Protein AF-A0A453QVV5-F1 (afdb_monomer)

Sequence (54 aa):
MEIPLEDIRRPLMRTRANDSDKVQELMDSIRVISLQVPVGFLSFNINFSKIIFF

Radius of gyration: 15.7 Å; Cα contacts (8 Å, |Δi|>4): 5; chains: 1; bounding box: 40×23×35 Å

Organism: Aegilops tauschii subsp. strangulata (NCBI:txid200361)

InterPro domains:
  IPR016692 Sulfiredoxin [PTHR21348] (1-48)
  IPR036086 ParB/Sulfiredoxin superfamily [SSF110849] (2-39)

Foldseek 3Di:
DDDDPVVDDDPCPPVDDDDPVVVVVVVVVCVVPNDPDDDDDDDDDDDPVVVPPD

Mean predicted aligned error: 7.43 Å

Solvent-accessible surface area (backbone atoms only — not comparable to full-atom values): 3945 Å² total; per-residue (Å²): 138,89,75,64,73,88,78,56,84,66,88,59,64,88,79,59,82,76,58,68,66,63,51,50,55,49,53,55,48,33,72,75,70,45,82,88,69,85,80,90,81,85,90,78,92,77,64,68,85,70,69,77,74,123

Structure (mmCIF, N/CA/C/O backbone):
data_AF-A0A453QVV5-F1
#
_entry.id   AF-A0A453QVV5-F1
#
loop_
_atom_site.group_PDB
_atom_site.id
_atom_site.type_symbol
_atom_site.label_atom_id
_atom_site.label_alt_id
_atom_site.label_comp_id
_atom_site.label_asym_id
_atom_site.label_entity_id
_atom_site.label_seq_id
_atom_site.pdbx_PDB_ins_code
_atom_site.Cartn_x
_atom_site.Cartn_y
_atom_site.Cartn_z
_atom_site.occupancy
_atom_site.B_iso_or_equiv
_atom_site.auth_seq_id
_atom_site.auth_comp_id
_atom_site.auth_asym_id
_atom_site.auth_atom_id
_atom_site.pdbx_PDB_model_num
ATOM 1 N N . MET A 1 1 ? -8.997 0.961 -14.860 1.00 78.25 1 MET A N 1
ATOM 2 C CA . MET A 1 1 ? -8.147 -0.216 -15.134 1.00 78.25 1 MET A CA 1
ATOM 3 C C . MET A 1 1 ? -7.724 -0.762 -13.790 1.00 78.25 1 MET A C 1
ATOM 5 O O . MET A 1 1 ? -7.190 0.005 -13.000 1.00 78.25 1 MET A O 1
ATOM 9 N N . GLU A 1 2 ? -8.021 -2.027 -13.521 1.00 84.25 2 GLU A N 1
ATOM 10 C CA . GLU A 1 2 ? -7.602 -2.720 -12.302 1.00 84.25 2 GLU A CA 1
ATOM 11 C C . GLU A 1 2 ? -6.401 -3.600 -12.645 1.00 84.25 2 GLU A C 1
ATOM 13 O O . GLU A 1 2 ? -6.385 -4.230 -13.702 1.00 84.25 2 GLU A O 1
ATOM 18 N N . ILE A 1 3 ? -5.376 -3.580 -11.794 1.00 87.62 3 ILE A N 1
ATOM 19 C CA . ILE A 1 3 ? -4.142 -4.348 -11.982 1.00 87.62 3 ILE A CA 1
ATOM 20 C C . ILE A 1 3 ? -4.030 -5.305 -10.791 1.00 87.62 3 ILE A C 1
ATOM 22 O O . ILE A 1 3 ? -4.043 -4.821 -9.653 1.00 87.62 3 ILE A O 1
ATOM 26 N N . PRO A 1 4 ? -3.929 -6.626 -11.022 1.00 92.12 4 PRO A N 1
ATOM 27 C CA . PRO A 1 4 ? -3.688 -7.593 -9.959 1.00 92.12 4 PRO A CA 1
ATOM 28 C C . PRO A 1 4 ? -2.414 -7.256 -9.181 1.00 92.12 4 PRO A C 1
ATOM 30 O O . PRO A 1 4 ? -1.432 -6.753 -9.729 1.00 92.12 4 PRO A O 1
ATOM 33 N N . LEU A 1 5 ? -2.415 -7.509 -7.875 1.00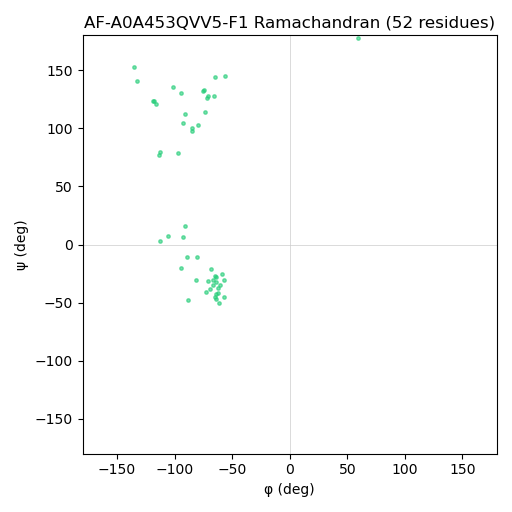 90.19 5 LEU A N 1
ATOM 34 C CA . LEU A 1 5 ? -1.317 -7.091 -7.003 1.00 90.19 5 LEU A CA 1
ATOM 35 C C . LEU A 1 5 ? -0.016 -7.846 -7.320 1.00 90.19 5 LEU A C 1
ATOM 37 O O . LEU A 1 5 ? 1.076 -7.301 -7.157 1.00 90.19 5 LEU A O 1
ATOM 41 N N . GLU A 1 6 ? -0.153 -9.085 -7.784 1.00 91.75 6 GLU A N 1
ATOM 42 C CA . GLU A 1 6 ? 0.899 -9.992 -8.237 1.00 91.75 6 GLU A CA 1
ATOM 43 C C . GLU A 1 6 ? 1.639 -9.500 -9.488 1.00 91.75 6 GLU A C 1
ATOM 45 O O . GLU A 1 6 ? 2.833 -9.770 -9.638 1.00 91.75 6 GLU A O 1
ATOM 50 N N . ASP A 1 7 ? 0.978 -8.705 -10.330 1.00 89.38 7 ASP A N 1
ATOM 51 C CA . ASP A 1 7 ? 1.581 -8.126 -11.533 1.00 89.38 7 ASP A CA 1
ATOM 52 C C . ASP A 1 7 ? 2.434 -6.884 -11.207 1.00 89.38 7 ASP A C 1
ATOM 54 O O . ASP A 1 7 ? 3.218 -6.404 -12.033 1.00 89.38 7 ASP A O 1
ATOM 58 N N . ILE A 1 8 ? 2.341 -6.368 -9.973 1.00 88.81 8 ILE A N 1
ATOM 59 C CA . ILE A 1 8 ? 3.059 -5.175 -9.521 1.00 88.81 8 ILE A CA 1
ATOM 60 C C . ILE A 1 8 ? 4.389 -5.569 -8.872 1.00 88.81 8 ILE A C 1
ATOM 62 O O . ILE A 1 8 ? 4.470 -5.960 -7.704 1.00 88.81 8 ILE A O 1
ATOM 66 N N . ARG A 1 9 ? 5.489 -5.356 -9.598 1.00 89.62 9 ARG A N 1
ATOM 67 C CA . ARG A 1 9 ? 6.843 -5.507 -9.044 1.00 89.62 9 ARG A CA 1
ATOM 68 C C . ARG A 1 9 ? 7.156 -4.383 -8.053 1.00 89.62 9 ARG A C 1
ATOM 70 O O . ARG A 1 9 ? 7.060 -3.205 -8.384 1.00 89.62 9 ARG A O 1
ATOM 77 N N . ARG A 1 10 ? 7.599 -4.747 -6.843 1.00 89.69 10 ARG A N 1
ATOM 78 C CA . ARG A 1 10 ? 7.965 -3.811 -5.761 1.00 89.69 10 ARG A CA 1
ATOM 79 C C . ARG A 1 10 ? 9.477 -3.862 -5.472 1.00 89.69 10 ARG A C 1
ATOM 81 O O . ARG A 1 10 ? 9.895 -4.504 -4.510 1.00 89.69 10 ARG A O 1
ATOM 88 N N . PRO A 1 11 ? 10.328 -3.207 -6.281 1.00 89.06 11 PRO A N 1
ATOM 89 C CA . PRO A 1 11 ? 11.788 -3.315 -6.157 1.00 89.06 11 PRO A CA 1
ATOM 90 C C . PRO A 1 11 ? 12.338 -2.764 -4.831 1.00 89.06 11 PRO A C 1
ATOM 92 O O . PRO A 1 11 ? 13.347 -3.248 -4.329 1.00 89.06 11 PRO A O 1
ATOM 95 N N . LEU A 1 12 ? 11.651 -1.791 -4.226 1.00 88.88 12 LEU A N 1
ATOM 96 C CA . LEU A 1 12 ? 12.091 -1.122 -2.998 1.00 88.88 12 LEU A CA 1
ATOM 97 C C . LEU A 1 12 ? 11.584 -1.787 -1.708 1.00 88.88 12 LEU A C 1
ATOM 99 O O . LEU A 1 12 ? 11.647 -1.177 -0.648 1.00 88.88 12 LEU A O 1
ATOM 103 N N . MET A 1 13 ? 11.090 -3.032 -1.756 1.00 86.38 13 MET A N 1
ATOM 104 C CA . MET A 1 13 ? 10.592 -3.717 -0.548 1.00 86.38 13 MET A CA 1
ATOM 105 C C . MET A 1 13 ? 11.648 -3.826 0.562 1.00 86.38 13 MET A C 1
ATOM 107 O O . MET A 1 13 ? 11.287 -3.793 1.731 1.00 86.38 13 MET A O 1
ATOM 111 N N . ARG A 1 14 ? 12.942 -3.916 0.216 1.00 85.56 14 ARG A N 1
ATOM 112 C CA . ARG A 1 14 ? 14.039 -4.063 1.194 1.00 85.56 14 ARG A CA 1
ATOM 113 C C . ARG A 1 14 ? 14.318 -2.811 2.027 1.00 85.56 14 ARG A C 1
ATOM 115 O O . ARG A 1 14 ? 14.754 -2.938 3.161 1.00 85.56 14 ARG A O 1
ATOM 122 N N . THR A 1 15 ? 14.099 -1.623 1.474 1.00 79.31 15 THR A N 1
ATOM 123 C CA . THR A 1 15 ? 14.365 -0.336 2.146 1.00 79.31 15 THR A CA 1
ATOM 124 C C . THR A 1 15 ? 13.083 0.351 2.606 1.00 79.31 15 THR A C 1
ATOM 126 O O . THR A 1 15 ? 13.101 1.495 3.055 1.00 79.31 15 THR A O 1
ATOM 129 N N . ARG A 1 16 ? 11.946 -0.339 2.488 1.00 87.00 16 ARG A N 1
ATOM 130 C CA . ARG 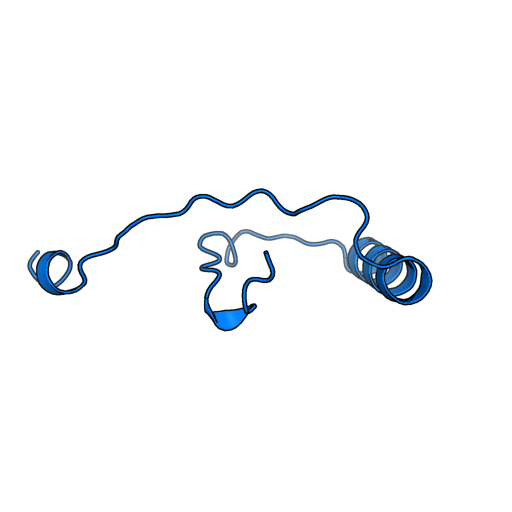A 1 16 ? 10.638 0.195 2.832 1.00 87.00 16 ARG A CA 1
ATOM 131 C C . ARG A 1 16 ? 10.421 0.146 4.347 1.00 87.00 16 ARG A C 1
ATOM 133 O O . ARG A 1 16 ? 10.087 -0.901 4.888 1.00 87.00 16 ARG A O 1
ATOM 140 N N . ALA A 1 17 ? 10.548 1.293 5.008 1.00 92.00 17 ALA A N 1
ATOM 141 C CA . ALA A 1 17 ? 10.201 1.475 6.417 1.00 92.00 17 ALA A CA 1
ATOM 142 C C . ALA A 1 17 ? 8.789 2.072 6.546 1.00 92.00 17 ALA A C 1
ATOM 144 O O . ALA A 1 17 ? 8.621 3.278 6.712 1.00 92.00 17 ALA A O 1
ATOM 145 N N . ASN A 1 18 ? 7.762 1.230 6.398 1.00 92.88 18 ASN A N 1
ATOM 146 C CA . ASN A 1 18 ? 6.390 1.651 6.679 1.00 92.88 18 ASN A CA 1
ATOM 147 C C . ASN A 1 18 ? 6.173 1.753 8.194 1.00 92.88 18 ASN A C 1
ATOM 149 O O . ASN A 1 18 ? 6.477 0.813 8.922 1.00 92.88 18 ASN A O 1
ATOM 153 N N . ASP A 1 19 ? 5.572 2.851 8.631 1.00 96.75 19 ASP A N 1
ATOM 154 C CA . ASP A 1 19 ? 4.994 2.998 9.967 1.00 96.75 19 ASP A CA 1
ATOM 155 C C . ASP A 1 19 ? 3.705 2.155 10.066 1.00 96.75 19 ASP A C 1
ATOM 157 O O . ASP A 1 19 ? 2.828 2.278 9.203 1.00 96.75 19 ASP A O 1
ATOM 161 N N . SER A 1 20 ? 3.607 1.270 11.065 1.00 95.25 20 SER A N 1
ATOM 162 C CA . SER A 1 20 ? 2.480 0.336 11.217 1.00 95.25 20 SER A CA 1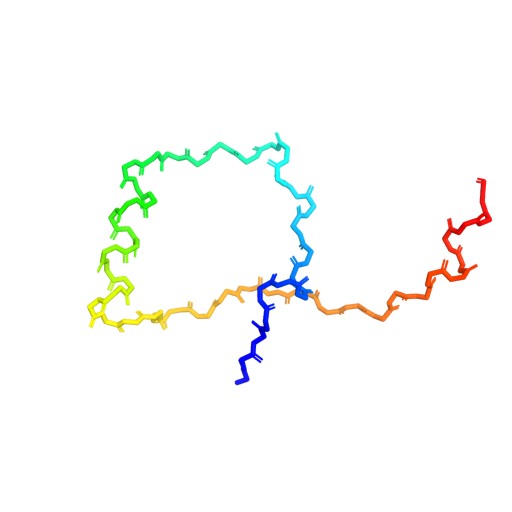
ATOM 163 C C . SER A 1 20 ? 1.151 1.046 11.434 1.00 95.25 20 SER A C 1
ATOM 165 O O . SER A 1 20 ? 0.141 0.623 10.871 1.00 95.25 20 SER A O 1
ATOM 167 N N . ASP A 1 21 ? 1.158 2.143 12.187 1.00 97.62 21 ASP A N 1
ATOM 168 C CA . ASP A 1 21 ? -0.066 2.831 12.592 1.00 97.62 21 ASP A CA 1
ATOM 169 C C . ASP A 1 21 ? -0.671 3.555 11.388 1.00 97.62 21 ASP A C 1
ATOM 171 O O . ASP A 1 21 ? -1.864 3.442 11.109 1.00 97.62 21 ASP A O 1
ATOM 175 N N . LYS A 1 22 ? 0.184 4.185 10.574 1.00 95.56 22 LYS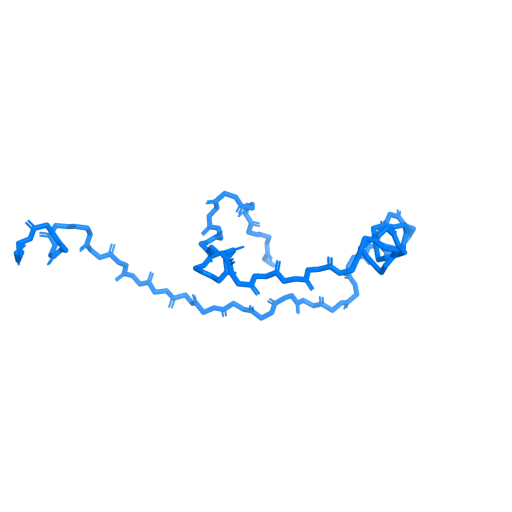 A N 1
ATOM 176 C CA . LYS A 1 22 ? -0.228 4.835 9.318 1.00 95.56 22 LYS A CA 1
ATOM 177 C C . LYS A 1 22 ? -0.724 3.837 8.276 1.00 95.56 22 LYS A C 1
ATOM 179 O O . LYS A 1 22 ? -1.622 4.153 7.497 1.00 95.56 22 LYS A O 1
ATOM 184 N N . VAL A 1 23 ? -0.139 2.637 8.226 1.00 95.81 23 VAL A N 1
ATOM 185 C CA . VAL A 1 23 ? -0.639 1.565 7.351 1.00 95.81 23 VAL A CA 1
ATOM 186 C C . VAL A 1 23 ? -2.03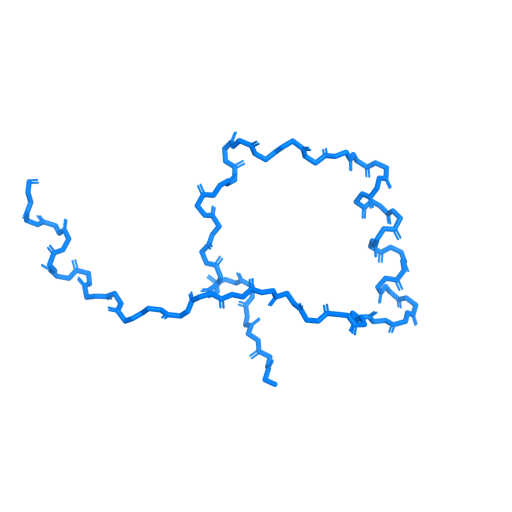6 1.140 7.790 1.00 95.81 23 VAL A C 1
ATOM 188 O O . VAL A 1 23 ? -2.911 1.013 6.936 1.00 95.81 23 VAL A O 1
ATOM 191 N N . GLN A 1 24 ? -2.258 0.961 9.093 1.00 96.50 24 GLN A N 1
ATOM 192 C CA . GLN A 1 24 ? -3.552 0.551 9.628 1.00 96.50 24 GLN A CA 1
ATOM 193 C C . GLN A 1 24 ? -4.635 1.611 9.374 1.00 96.50 24 GLN A C 1
ATOM 195 O O . GLN A 1 24 ? -5.689 1.281 8.833 1.00 96.50 24 GLN A O 1
ATOM 200 N N . GLU A 1 25 ? -4.341 2.886 9.643 1.00 96.88 25 GLU A N 1
ATOM 201 C CA . GLU A 1 25 ? -5.248 4.009 9.364 1.00 96.88 25 GLU A CA 1
ATOM 202 C C . GLU A 1 25 ? -5.644 4.069 7.879 1.00 96.88 25 GLU A C 1
ATOM 204 O O . GLU A 1 25 ? -6.822 4.194 7.534 1.00 96.88 25 GLU A O 1
ATOM 209 N N . LEU A 1 26 ? -4.668 3.911 6.978 1.00 94.88 26 LEU A N 1
ATOM 210 C CA . LEU A 1 26 ? -4.925 3.884 5.540 1.00 94.88 26 LEU A CA 1
ATOM 211 C C . LEU A 1 26 ? -5.792 2.684 5.139 1.00 94.88 26 LEU A C 1
ATOM 213 O O . LEU A 1 26 ? -6.697 2.832 4.317 1.00 94.88 26 LEU A O 1
ATOM 217 N N . MET A 1 27 ? -5.530 1.500 5.699 1.00 96.69 27 MET A N 1
ATOM 218 C CA . MET A 1 27 ? -6.326 0.301 5.427 1.00 96.69 27 MET A CA 1
ATOM 219 C C . MET A 1 27 ? -7.778 0.478 5.870 1.00 96.69 27 MET A C 1
ATOM 221 O O . MET A 1 27 ? -8.684 0.100 5.127 1.00 96.69 27 MET A O 1
ATOM 225 N N . ASP A 1 28 ? -8.008 1.075 7.037 1.00 97.44 28 ASP A N 1
ATOM 226 C CA . ASP A 1 28 ? -9.357 1.324 7.544 1.00 97.44 28 ASP A CA 1
ATOM 227 C C . ASP A 1 28 ? -10.087 2.391 6.721 1.00 97.44 28 ASP A C 1
ATOM 229 O O . ASP A 1 28 ? -11.255 2.205 6.382 1.00 97.44 28 ASP A O 1
ATOM 233 N N . SER A 1 29 ? -9.387 3.437 6.273 1.00 97.25 29 SER A N 1
ATOM 234 C CA . SER A 1 29 ? -9.939 4.426 5.340 1.00 97.25 29 SER A CA 1
ATOM 235 C C . SER A 1 29 ? -10.346 3.788 4.005 1.00 97.25 29 SER A C 1
ATOM 237 O O . SER A 1 29 ? -11.496 3.910 3.579 1.00 97.25 29 SER A O 1
ATOM 239 N N . ILE A 1 30 ? -9.458 3.007 3.376 1.00 96.19 30 ILE A N 1
ATOM 240 C CA . ILE A 1 30 ? -9.750 2.322 2.105 1.00 96.19 30 ILE A CA 1
ATOM 241 C C . ILE A 1 30 ? -10.935 1.355 2.249 1.00 96.19 30 ILE A C 1
ATOM 243 O O . ILE A 1 30 ? -11.725 1.227 1.320 1.00 96.19 30 ILE A O 1
ATOM 247 N N . ARG A 1 31 ? -11.116 0.692 3.396 1.00 95.19 31 ARG A N 1
ATOM 248 C CA . ARG A 1 31 ? -12.280 -0.187 3.620 1.00 95.19 31 ARG A CA 1
ATOM 249 C C . ARG A 1 31 ? -13.614 0.562 3.602 1.00 95.19 31 ARG A C 1
ATOM 251 O O . ARG A 1 31 ? -14.611 -0.024 3.195 1.00 95.19 31 ARG A O 1
ATOM 258 N N . VAL A 1 32 ? -13.640 1.823 4.036 1.00 96.00 32 VAL A N 1
ATOM 259 C CA . VAL A 1 32 ? -14.869 2.630 4.105 1.00 96.00 32 VAL A CA 1
ATOM 260 C C . VAL A 1 32 ? -15.133 3.360 2.793 1.00 96.00 32 VAL A C 1
ATOM 262 O O . VAL A 1 32 ? -16.252 3.331 2.289 1.00 96.00 32 VAL A O 1
ATOM 265 N N . ILE A 1 33 ? -14.112 4.018 2.240 1.00 92.69 33 ILE A N 1
ATOM 266 C CA . ILE A 1 33 ? -14.276 4.923 1.094 1.00 92.69 33 ILE A CA 1
ATOM 267 C C . ILE A 1 33 ? -13.620 4.416 -0.189 1.00 92.69 33 ILE A C 1
ATOM 269 O O . ILE A 1 33 ? -13.675 5.104 -1.202 1.00 92.69 33 ILE A O 1
ATOM 273 N N . SER A 1 34 ? -13.023 3.222 -0.189 1.00 92.00 34 SER A N 1
ATOM 274 C CA . SER A 1 34 ? -12.167 2.735 -1.280 1.00 92.00 34 SER A CA 1
ATOM 275 C C . SER A 1 34 ? -10.951 3.637 -1.536 1.00 92.00 34 SER A C 1
ATOM 277 O O . SER A 1 34 ? -10.725 4.653 -0.877 1.00 92.00 34 SER A O 1
ATOM 279 N N . LEU A 1 35 ? -10.096 3.240 -2.477 1.00 91.25 35 LEU A N 1
ATOM 280 C CA . LEU A 1 35 ? -8.916 4.017 -2.832 1.00 91.25 35 LEU A CA 1
ATOM 281 C C . LEU A 1 35 ? -9.320 5.266 -3.630 1.00 91.25 35 LEU A C 1
ATOM 283 O O . LEU A 1 35 ? -9.781 5.159 -4.762 1.00 91.25 35 LEU A O 1
ATOM 287 N N . GLN A 1 36 ? -9.105 6.446 -3.054 1.00 91.50 36 GLN A N 1
ATOM 288 C CA . GLN A 1 36 ? -9.460 7.721 -3.690 1.00 91.50 36 GLN A CA 1
ATOM 289 C C . GLN A 1 36 ? -8.416 8.202 -4.708 1.00 91.50 36 GLN A C 1
ATOM 291 O O . GLN A 1 36 ? -8.754 8.863 -5.687 1.00 91.50 36 GLN A O 1
ATOM 296 N N . VAL A 1 37 ? -7.139 7.870 -4.486 1.00 88.75 37 VAL A N 1
ATOM 297 C CA . VAL A 1 37 ? -6.021 8.306 -5.334 1.00 88.75 37 VAL A CA 1
ATOM 298 C C . VAL A 1 37 ? -5.347 7.083 -5.958 1.00 88.75 37 VAL A C 1
ATOM 300 O O . VAL A 1 37 ? -4.893 6.209 -5.214 1.00 88.75 37 VAL A O 1
ATOM 303 N N . PRO A 1 38 ? -5.244 6.995 -7.297 1.00 86.31 38 PRO A N 1
ATOM 304 C CA . PRO A 1 38 ? -4.572 5.875 -7.942 1.00 86.31 38 PRO A CA 1
ATOM 305 C C . PRO A 1 38 ? -3.078 5.859 -7.598 1.00 86.31 38 PRO A C 1
ATOM 307 O O . PRO A 1 38 ? -2.427 6.899 -7.496 1.00 86.31 38 PRO A O 1
ATOM 310 N N . VAL A 1 39 ? -2.514 4.661 -7.451 1.00 86.88 39 VAL A N 1
ATOM 311 C CA . VAL A 1 39 ? -1.077 4.491 -7.207 1.00 86.88 39 VAL A CA 1
ATOM 312 C C . VAL A 1 39 ? -0.312 4.728 -8.510 1.00 86.88 39 VAL A C 1
ATOM 314 O O . VAL A 1 39 ? -0.655 4.162 -9.548 1.00 86.88 39 VAL A O 1
ATOM 317 N N . GLY A 1 40 ? 0.748 5.537 -8.463 1.00 85.62 40 GLY A N 1
ATOM 318 C CA . GLY A 1 40 ? 1.645 5.713 -9.606 1.00 85.62 40 GLY A CA 1
ATOM 319 C C . GLY A 1 40 ? 2.394 4.417 -9.926 1.00 85.62 40 GLY A C 1
ATOM 320 O O . GLY A 1 40 ? 3.026 3.834 -9.045 1.00 85.62 40 GLY A O 1
ATOM 321 N N . PHE A 1 41 ? 2.350 3.974 -11.183 1.00 81.00 41 PHE A N 1
ATOM 322 C CA . PHE A 1 41 ? 3.103 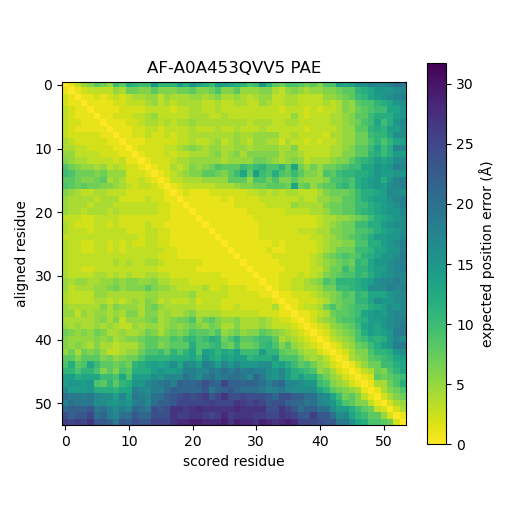2.813 -11.657 1.00 81.00 41 PHE A CA 1
ATOM 323 C C . PHE A 1 41 ? 3.773 3.107 -13.002 1.00 81.00 41 PHE A C 1
ATOM 325 O O . PHE A 1 41 ? 3.296 3.930 -13.782 1.00 81.00 41 PHE A O 1
ATOM 332 N N . LEU A 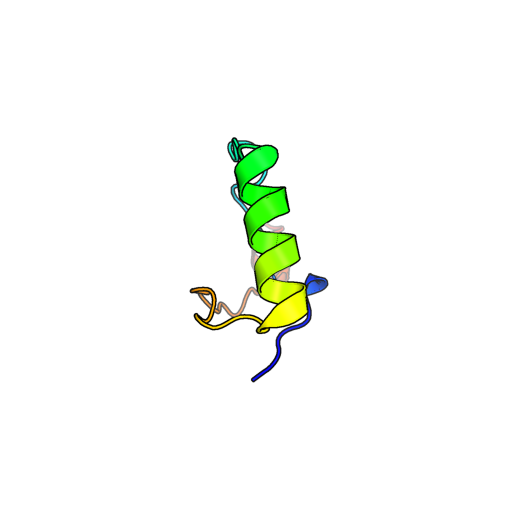1 42 ? 4.887 2.423 -13.268 1.00 80.88 42 LEU A N 1
ATOM 333 C CA . LEU A 1 42 ? 5.624 2.506 -14.526 1.00 80.88 42 LEU A CA 1
ATOM 334 C C . LEU A 1 42 ? 5.582 1.135 -15.207 1.00 80.88 42 LEU A C 1
ATOM 336 O O . LEU A 1 42 ? 5.990 0.138 -14.612 1.00 80.88 42 LEU A O 1
ATOM 340 N N . SER A 1 43 ? 5.046 1.082 -16.428 1.00 77.88 43 SER A N 1
ATOM 341 C CA . SER A 1 43 ? 4.904 -0.157 -17.202 1.00 77.88 43 SER A CA 1
ATOM 342 C C . SER A 1 43 ? 6.088 -0.348 -18.149 1.00 77.88 43 SER A C 1
ATOM 344 O O . SER A 1 43 ? 6.436 0.562 -18.900 1.00 77.88 43 SER A O 1
ATOM 346 N N . PHE A 1 44 ? 6.691 -1.539 -18.132 1.00 77.81 44 PHE A N 1
ATOM 347 C CA . PHE A 1 44 ? 7.798 -1.918 -19.010 1.00 77.81 44 PHE A CA 1
ATOM 348 C C . PHE A 1 44 ? 7.550 -3.292 -19.633 1.00 77.81 44 PHE A C 1
ATOM 350 O O . PHE A 1 44 ? 7.124 -4.222 -18.949 1.00 77.81 44 PHE A O 1
ATOM 357 N N . ASN A 1 45 ? 7.895 -3.456 -20.912 1.00 74.81 45 ASN A N 1
ATOM 358 C CA . ASN A 1 45 ? 7.949 -4.769 -21.551 1.00 74.81 45 ASN A CA 1
ATOM 359 C C . ASN A 1 45 ? 9.316 -5.412 -21.263 1.00 74.81 45 ASN A C 1
ATOM 361 O O . ASN A 1 45 ? 10.321 -5.076 -21.888 1.00 74.81 45 ASN A O 1
ATOM 365 N N . ILE A 1 46 ? 9.369 -6.292 -20.262 1.00 71.19 46 ILE A N 1
ATOM 366 C CA . ILE A 1 46 ? 10.606 -6.969 -19.860 1.00 71.19 46 ILE A CA 1
ATOM 367 C C . ILE A 1 46 ? 10.724 -8.287 -20.633 1.00 71.19 46 ILE A C 1
ATOM 369 O O . ILE A 1 46 ? 9.969 -9.226 -20.393 1.00 71.19 46 ILE A O 1
ATOM 373 N N . ASN A 1 47 ? 11.703 -8.382 -21.536 1.00 70.62 47 ASN A N 1
ATOM 374 C CA . ASN A 1 47 ? 12.051 -9.643 -22.188 1.00 70.62 47 ASN A CA 1
ATOM 375 C C . ASN A 1 47 ? 13.029 -10.433 -21.300 1.00 70.62 47 ASN A C 1
ATOM 377 O O . ASN A 1 47 ? 14.229 -10.152 -21.279 1.00 70.62 47 ASN A O 1
ATOM 381 N N . PHE A 1 48 ? 12.517 -11.429 -20.571 1.00 63.41 48 PHE A N 1
ATOM 382 C CA . PHE A 1 48 ? 13.316 -12.254 -19.654 1.00 63.41 48 PHE A CA 1
ATOM 383 C C . PHE A 1 48 ? 14.470 -13.002 -20.341 1.00 63.41 48 PHE A C 1
ATOM 385 O O . PHE A 1 48 ? 15.488 -13.253 -19.703 1.00 63.41 48 PHE A O 1
ATOM 392 N N . SER A 1 49 ? 14.374 -13.280 -21.648 1.00 63.81 49 SER A N 1
ATOM 393 C CA . SER A 1 49 ? 15.442 -13.951 -22.403 1.00 63.81 49 SER A CA 1
ATOM 394 C C . SER A 1 49 ? 16.703 -13.095 -22.565 1.00 63.81 49 SER A C 1
ATOM 396 O O . SER A 1 49 ? 17.770 -13.646 -22.816 1.00 63.81 49 SER A O 1
ATOM 398 N N . LYS A 1 50 ? 16.607 -11.766 -22.432 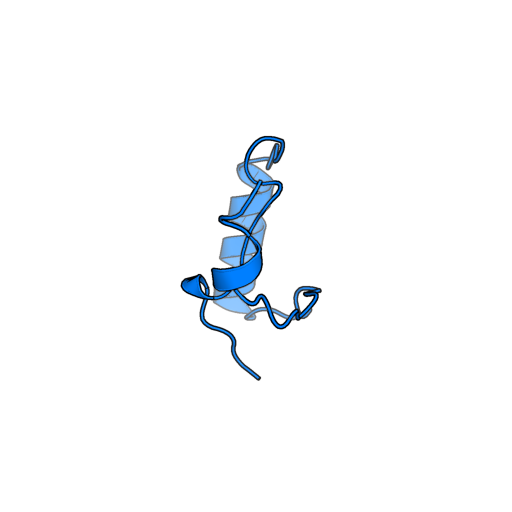1.00 55.41 50 LYS A N 1
ATOM 399 C CA . LYS A 1 50 ? 17.756 -10.847 -22.522 1.00 55.41 50 LYS A CA 1
ATOM 400 C C . LYS A 1 50 ? 18.450 -10.591 -21.181 1.00 55.41 50 LYS A C 1
ATOM 402 O O . LYS A 1 50 ? 19.517 -9.995 -21.173 1.00 55.41 50 LYS A O 1
ATOM 407 N N . ILE A 1 51 ? 17.855 -11.021 -20.066 1.00 55.06 51 ILE A N 1
ATOM 408 C CA . ILE A 1 51 ? 18.346 -10.732 -18.707 1.00 55.06 51 ILE A CA 1
ATOM 409 C C . ILE A 1 51 ? 19.244 -11.855 -18.161 1.00 55.06 51 ILE A C 1
ATOM 411 O O . ILE A 1 51 ? 20.043 -11.601 -17.270 1.00 55.06 51 ILE A O 1
ATOM 415 N N . ILE A 1 52 ? 19.159 -13.075 -18.706 1.00 51.62 52 ILE A N 1
ATOM 416 C CA . ILE A 1 52 ? 19.897 -14.259 -18.214 1.00 51.62 52 ILE A CA 1
ATOM 417 C C . ILE A 1 52 ? 21.257 -14.447 -18.936 1.00 51.62 52 ILE A C 1
ATOM 419 O O . ILE A 1 52 ? 21.964 -15.418 -18.701 1.00 51.62 52 ILE A O 1
ATOM 423 N N . PHE A 1 53 ? 21.668 -13.505 -19.789 1.00 45.84 53 PHE A N 1
ATOM 424 C CA . PHE A 1 53 ? 23.000 -13.497 -20.407 1.00 45.84 53 PHE A CA 1
ATOM 425 C C . PHE A 1 53 ? 23.823 -12.304 -19.910 1.00 45.84 53 PHE A C 1
ATOM 427 O O . PHE A 1 53 ? 23.944 -11.319 -20.630 1.00 45.84 53 PHE A O 1
ATOM 434 N N . PHE A 1 54 ? 24.360 -12.397 -18.692 1.00 46.53 54 PHE A N 1
ATOM 435 C CA . PHE A 1 54 ? 25.560 -11.690 -18.227 1.00 46.53 54 PHE A CA 1
ATOM 436 C C . PHE A 1 54 ? 26.223 -12.499 -17.113 1.00 46.53 54 PHE A C 1
ATOM 438 O O . PHE A 1 54 ? 25.477 -13.022 -16.254 1.00 46.53 54 PHE A O 1
#

pLDDT: 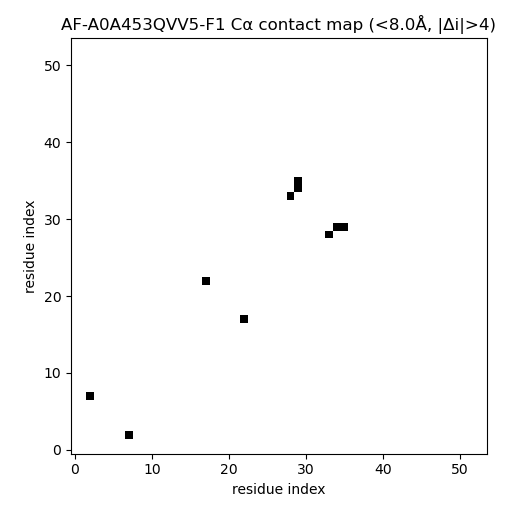mean 84.47, std 13.52, range [45.84, 97.62]

Secondary structure (DSSP, 8-state):
----GGG---GGGGG----HHHHHHHHHHHHHH---SPPP-------GGGTS--